Protein AF-H8GEV3-F1 (afdb_monomer_lite)

Sequence (71 aa):
MSVFDVLHQHG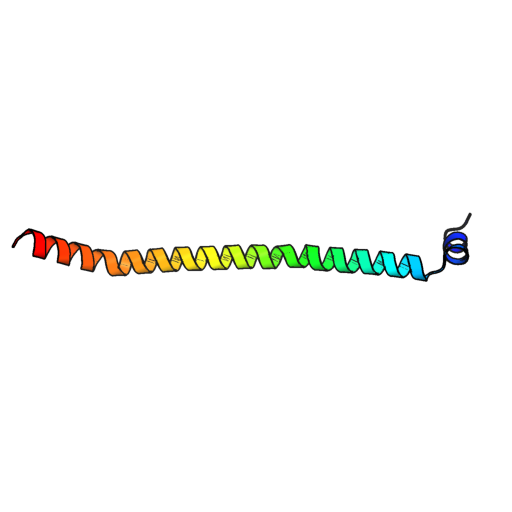PWRLAGFALALTVFLLLHLLRWPLALAARLLLAAQTGLDHRLTNAITPETTEYVRRTAHV

Foldseek 3Di:
DDPVVCCVPVDCVVVVVVVVVVVVVVVVVVVVVVVVVVVVVVVVVVVVVVVVVCVVCVVVVVVVVVVVVVD

Organism: NCBI:txid882081

pLDDT: mean 80.52, std 13.09, range [50.84, 95.81]

Secondary structure (DSSP, 8-state):
--HHHHHHHH-HHHHHHHHHHHHHHHHHHHHHHHHHHHHHHHHHHHHHHHHHHHHHHHHHHHHHHHHHTT-

Structure (mmCIF, N/CA/C/O backbone):
data_AF-H8GEV3-F1
#
_entry.id   AF-H8GEV3-F1
#
loop_
_atom_site.group_PDB
_atom_site.id
_atom_site.type_symbol
_atom_site.label_atom_id
_atom_site.label_alt_id
_atom_site.label_comp_id
_atom_site.label_asym_id
_atom_site.label_entity_id
_atom_site.label_seq_id
_atom_site.pdbx_PDB_ins_code
_atom_site.Cartn_x
_atom_site.Cartn_y
_atom_site.Cartn_z
_atom_site.occupancy
_atom_site.B_iso_or_equiv
_atom_site.auth_seq_id
_atom_site.auth_comp_id
_atom_site.auth_asym_id
_atom_site.auth_atom_id
_atom_site.pdbx_PDB_model_num
ATOM 1 N N . MET A 1 1 ? 12.224 1.988 -41.922 1.00 50.84 1 MET A N 1
ATOM 2 C CA . MET A 1 1 ? 13.041 2.442 -40.779 1.00 50.84 1 MET A CA 1
ATOM 3 C C . MET A 1 1 ? 12.977 1.381 -39.707 1.00 50.84 1 MET A C 1
ATOM 5 O O . MET A 1 1 ? 11.880 0.987 -39.330 1.00 50.84 1 MET A O 1
ATOM 9 N N . SER A 1 2 ? 14.132 0.852 -39.318 1.00 68.94 2 SER A N 1
ATOM 10 C CA . SER A 1 2 ? 14.234 -0.244 -38.355 1.00 68.94 2 SER A CA 1
ATOM 11 C C . SER A 1 2 ? 14.116 0.287 -36.922 1.00 68.94 2 SER A C 1
ATOM 13 O O . SER A 1 2 ? 14.538 1.405 -36.645 1.00 68.94 2 SER A O 1
ATOM 15 N N . VAL A 1 3 ? 13.593 -0.504 -35.979 1.00 61.06 3 VAL A N 1
ATOM 16 C CA . VAL A 1 3 ? 13.592 -0.155 -34.536 1.00 61.06 3 VAL A CA 1
ATOM 17 C C . VAL A 1 3 ? 15.020 0.137 -34.044 1.00 61.06 3 VAL A C 1
ATOM 19 O O . VAL A 1 3 ? 15.236 0.979 -33.173 1.00 61.06 3 VAL A O 1
ATOM 22 N N . PHE A 1 4 ? 16.004 -0.499 -34.679 1.00 67.62 4 PHE A N 1
ATOM 23 C CA . PHE A 1 4 ? 17.423 -0.276 -34.436 1.00 67.62 4 PHE A CA 1
ATOM 24 C C . PHE A 1 4 ? 17.923 1.095 -34.934 1.00 67.62 4 PHE A C 1
ATOM 26 O O . PHE A 1 4 ? 18.810 1.661 -34.300 1.00 67.62 4 PHE A O 1
ATOM 33 N N . ASP A 1 5 ? 17.322 1.683 -35.981 1.00 62.44 5 ASP A N 1
ATOM 34 C CA . ASP A 1 5 ? 17.670 3.037 -36.458 1.00 62.44 5 ASP A CA 1
ATOM 35 C C . ASP A 1 5 ? 17.290 4.112 -35.431 1.00 62.44 5 ASP A C 1
ATOM 37 O O . ASP A 1 5 ? 18.053 5.043 -35.180 1.00 62.44 5 ASP A O 1
ATOM 41 N N . VAL A 1 6 ? 16.127 3.973 -34.786 1.00 60.72 6 VAL A N 1
ATOM 42 C CA . VAL A 1 6 ? 15.652 4.924 -33.763 1.00 60.72 6 VAL A CA 1
ATOM 43 C C . VAL A 1 6 ? 16.558 4.898 -32.529 1.00 60.72 6 VAL A C 1
ATOM 45 O O . VAL A 1 6 ? 16.863 5.945 -31.952 1.00 60.72 6 VAL A O 1
ATOM 48 N N . LEU A 1 7 ? 17.043 3.710 -32.157 1.00 61.19 7 LEU A N 1
ATOM 49 C CA . LEU A 1 7 ? 17.959 3.514 -31.035 1.00 61.19 7 LEU A CA 1
ATOM 50 C C . LEU A 1 7 ? 19.325 4.176 -31.282 1.00 61.19 7 LEU A C 1
ATOM 52 O O . LEU A 1 7 ? 19.918 4.741 -30.361 1.00 61.19 7 LEU A O 1
ATOM 56 N N . HIS A 1 8 ? 19.787 4.148 -32.533 1.00 61.22 8 HIS A N 1
ATOM 57 C CA . HIS A 1 8 ? 21.049 4.751 -32.956 1.00 61.22 8 HIS A CA 1
ATOM 58 C C . HIS A 1 8 ? 20.964 6.285 -33.045 1.00 61.22 8 HIS A C 1
ATOM 60 O O . HIS A 1 8 ? 21.936 6.978 -32.759 1.00 61.22 8 HIS A O 1
ATOM 66 N N . GLN A 1 9 ? 19.792 6.829 -33.394 1.00 63.88 9 GLN A N 1
ATOM 67 C CA . GLN A 1 9 ? 19.612 8.261 -33.659 1.00 63.88 9 GLN A CA 1
ATOM 68 C C . GLN A 1 9 ? 19.211 9.089 -32.420 1.00 63.88 9 GLN A C 1
ATOM 70 O O . GLN A 1 9 ? 19.485 10.284 -32.378 1.00 63.88 9 GLN A O 1
ATOM 75 N N . HIS A 1 10 ? 18.572 8.480 -31.410 1.00 61.41 10 HIS A N 1
ATOM 76 C CA . HIS A 1 10 ? 18.065 9.183 -30.212 1.00 61.41 10 HIS A CA 1
ATOM 77 C C . HIS A 1 10 ? 18.777 8.826 -28.896 1.00 61.41 10 HIS A C 1
ATOM 79 O O . HIS A 1 10 ? 18.471 9.415 -27.854 1.00 61.41 10 HIS A O 1
ATOM 85 N N . GLY A 1 11 ? 19.750 7.913 -28.953 1.00 61.03 11 GLY A N 1
ATOM 86 C CA . GLY A 1 11 ? 20.589 7.507 -27.830 1.00 61.03 11 GLY A CA 1
ATOM 87 C C . GLY A 1 11 ? 19.857 6.596 -26.827 1.00 61.03 11 GLY A C 1
ATOM 88 O O . GLY A 1 11 ? 18.756 6.921 -26.371 1.00 61.03 11 GLY A O 1
ATOM 89 N N . PRO A 1 12 ? 20.469 5.479 -26.390 1.00 69.31 12 PRO A N 1
ATOM 90 C CA . PRO A 1 12 ? 19.859 4.529 -25.447 1.00 69.31 12 PRO A CA 1
ATOM 91 C C . PRO A 1 12 ? 19.489 5.162 -24.094 1.00 69.31 12 PRO A C 1
ATOM 93 O O . PRO A 1 12 ? 18.670 4.628 -23.348 1.00 69.31 12 PRO A O 1
ATOM 96 N N . TRP A 1 13 ? 20.050 6.333 -23.790 1.00 69.12 13 TRP A N 1
ATOM 97 C CA . TRP A 1 13 ? 19.865 7.052 -22.536 1.00 69.12 13 TRP A CA 1
ATOM 98 C C . TRP A 1 13 ? 18.427 7.525 -22.292 1.00 69.12 13 TRP A C 1
ATOM 100 O O . TRP A 1 13 ? 17.915 7.423 -21.177 1.00 69.12 13 TRP A O 1
ATOM 110 N N . ARG A 1 14 ? 17.731 7.996 -23.336 1.00 76.25 14 ARG A N 1
ATOM 111 C CA . ARG A 1 14 ? 16.329 8.435 -23.209 1.00 76.25 14 ARG A CA 1
ATOM 112 C C . ARG A 1 14 ? 15.392 7.250 -22.990 1.00 76.25 14 ARG A C 1
ATOM 114 O O . ARG A 1 14 ? 14.450 7.350 -22.208 1.00 76.25 14 ARG A O 1
ATOM 121 N N . LEU A 1 15 ? 15.686 6.122 -23.638 1.00 78.88 15 LEU A N 1
ATOM 122 C CA . LEU A 1 15 ? 14.936 4.881 -23.468 1.00 78.88 15 LEU A CA 1
ATOM 123 C C . LEU A 1 15 ? 15.124 4.309 -22.055 1.00 78.88 15 LEU A C 1
ATOM 125 O O . LEU A 1 15 ? 14.155 3.902 -21.421 1.00 78.88 15 LEU A O 1
ATOM 129 N N . ALA A 1 16 ? 16.356 4.348 -21.539 1.00 83.00 16 ALA A N 1
ATOM 130 C CA . ALA A 1 16 ? 16.672 3.937 -20.176 1.00 83.00 16 ALA A CA 1
ATOM 131 C C . ALA A 1 16 ? 15.961 4.811 -19.132 1.00 83.00 16 ALA A C 1
ATOM 133 O O . ALA A 1 16 ? 15.366 4.280 -18.197 1.00 83.00 16 ALA A O 1
ATOM 134 N N . GLY A 1 17 ? 15.947 6.136 -19.318 1.00 86.00 17 GLY A N 1
ATOM 135 C CA . GLY A 1 17 ? 15.206 7.052 -18.446 1.00 86.00 17 GLY A CA 1
ATOM 136 C C . GLY A 1 17 ? 13.700 6.772 -18.431 1.00 86.00 17 GLY A C 1
ATOM 137 O O . GLY A 1 17 ? 13.086 6.749 -17.366 1.00 86.00 17 GLY A O 1
ATOM 138 N N . PHE A 1 18 ? 13.109 6.483 -19.595 1.00 85.94 18 PHE A N 1
ATOM 139 C CA . PHE A 1 18 ? 11.702 6.089 -19.698 1.00 85.94 18 PHE A CA 1
ATOM 140 C C . PHE A 1 18 ? 11.418 4.752 -19.000 1.00 85.94 18 PHE A C 1
ATOM 142 O O . PHE A 1 18 ? 10.484 4.661 -18.204 1.00 85.94 18 PHE A O 1
ATOM 149 N N . ALA A 1 19 ? 12.239 3.730 -19.252 1.00 90.44 19 ALA A N 1
ATOM 150 C CA . ALA A 1 19 ? 12.102 2.426 -18.610 1.00 90.44 19 ALA A CA 1
ATOM 151 C C . ALA A 1 19 ? 12.239 2.528 -17.081 1.00 90.44 19 ALA A C 1
ATOM 153 O O . ALA A 1 19 ? 11.478 1.897 -16.344 1.00 90.44 19 ALA A O 1
ATOM 154 N N . LEU A 1 20 ? 13.154 3.373 -16.598 1.00 91.06 20 LEU A N 1
ATOM 155 C CA . LEU A 1 20 ? 13.332 3.645 -15.175 1.00 91.06 20 LEU A CA 1
ATOM 156 C C . LEU A 1 20 ? 12.101 4.340 -14.582 1.00 91.06 20 LEU A C 1
ATOM 158 O O . LEU A 1 20 ? 11.583 3.882 -13.567 1.00 91.06 20 LEU A O 1
ATOM 162 N N . ALA A 1 21 ? 11.584 5.384 -15.234 1.00 92.25 21 ALA A N 1
ATOM 163 C CA . ALA A 1 21 ? 10.373 6.073 -14.791 1.00 92.25 21 ALA A CA 1
ATOM 164 C C . ALA A 1 21 ? 9.160 5.129 -14.737 1.00 92.25 21 ALA A C 1
ATOM 166 O O . ALA A 1 21 ? 8.412 5.139 -13.760 1.00 92.25 21 ALA A O 1
ATOM 167 N N . LEU A 1 22 ? 9.000 4.268 -15.747 1.00 93.44 22 LEU A N 1
ATOM 168 C CA . LEU A 1 22 ? 7.938 3.263 -15.793 1.00 93.44 22 LEU A CA 1
ATOM 169 C C . LEU A 1 22 ? 8.071 2.246 -14.654 1.00 93.44 22 LEU A C 1
ATOM 171 O O . LEU A 1 22 ? 7.085 1.917 -13.998 1.00 93.44 22 LEU A O 1
ATOM 175 N N . THR A 1 23 ? 9.292 1.783 -14.386 1.00 93.12 23 THR A N 1
ATOM 176 C CA . THR A 1 23 ? 9.569 0.828 -13.305 1.00 93.12 23 THR A CA 1
ATOM 177 C C . THR A 1 23 ? 9.270 1.439 -11.937 1.00 93.12 23 THR A C 1
ATOM 179 O O . THR A 1 23 ? 8.593 0.818 -11.120 1.00 93.12 23 THR A O 1
ATOM 182 N N . VAL A 1 24 ? 9.710 2.679 -11.696 1.00 94.50 24 VAL A N 1
ATOM 183 C CA . VAL A 1 24 ? 9.422 3.415 -10.455 1.00 94.50 24 VAL A CA 1
ATOM 184 C C . VAL A 1 24 ? 7.920 3.629 -10.286 1.00 94.50 24 VAL A C 1
ATOM 186 O O . VAL A 1 24 ? 7.382 3.366 -9.211 1.00 94.50 24 VAL A O 1
ATOM 189 N N . PHE A 1 25 ? 7.225 4.050 -11.346 1.00 91.62 25 PHE A N 1
ATOM 190 C CA . PHE A 1 25 ? 5.773 4.205 -11.324 1.00 91.62 25 PHE A CA 1
ATOM 191 C C . PHE A 1 25 ? 5.078 2.894 -10.950 1.00 91.62 25 PHE A C 1
ATOM 193 O O . PHE A 1 25 ? 4.213 2.888 -10.076 1.00 91.62 25 PHE A O 1
ATOM 200 N N . LEU A 1 26 ? 5.486 1.779 -11.559 1.00 91.88 26 LEU A N 1
ATOM 201 C CA . LEU A 1 26 ? 4.891 0.474 -11.304 1.00 91.88 26 LEU A CA 1
ATOM 202 C C . LEU A 1 26 ? 5.146 -0.005 -9.869 1.00 91.88 26 LEU A C 1
ATOM 204 O O . LEU A 1 26 ? 4.225 -0.500 -9.225 1.00 91.88 26 LEU A O 1
ATOM 208 N N . LEU A 1 27 ? 6.356 0.201 -9.341 1.00 92.69 27 LEU A N 1
ATOM 209 C CA . LEU A 1 27 ? 6.702 -0.119 -7.952 1.00 92.69 27 LEU A CA 1
ATOM 210 C C . LEU A 1 27 ? 5.858 0.677 -6.956 1.00 92.69 27 LEU A C 1
ATOM 212 O O . LEU A 1 27 ? 5.266 0.093 -6.050 1.00 92.69 27 LEU A O 1
ATOM 216 N N . LEU A 1 28 ? 5.753 1.995 -7.144 1.00 90.44 28 LEU A N 1
ATOM 217 C CA . LEU A 1 28 ? 4.909 2.847 -6.303 1.00 90.44 28 LEU A CA 1
ATOM 218 C C . LEU A 1 28 ? 3.433 2.450 -6.412 1.00 90.44 28 LEU A C 1
ATOM 220 O O . LEU A 1 28 ? 2.710 2.444 -5.414 1.00 90.44 28 LEU A O 1
ATOM 224 N N . HIS A 1 29 ? 2.984 2.074 -7.611 1.00 86.69 29 HIS A N 1
ATOM 225 C CA . HIS A 1 29 ? 1.616 1.623 -7.831 1.00 86.69 29 HIS A CA 1
ATOM 226 C C . HIS A 1 29 ? 1.325 0.302 -7.116 1.00 86.69 29 HIS A C 1
ATOM 228 O O . HIS A 1 29 ? 0.270 0.166 -6.494 1.00 86.69 29 HIS A O 1
ATOM 234 N N . LEU A 1 30 ? 2.262 -0.649 -7.163 1.00 88.50 30 LEU A N 1
ATOM 235 C CA . LEU A 1 30 ? 2.166 -1.901 -6.420 1.00 88.50 30 LEU A CA 1
ATOM 236 C C . LEU A 1 30 ? 2.159 -1.646 -4.918 1.00 88.50 30 LEU A C 1
ATOM 238 O O . LEU A 1 30 ? 1.341 -2.233 -4.221 1.00 88.50 30 LEU A O 1
ATOM 242 N N . LEU A 1 31 ? 3.012 -0.742 -4.431 1.00 89.94 31 LEU A N 1
ATOM 243 C CA . LEU A 1 31 ? 3.139 -0.414 -3.012 1.00 89.94 31 LEU A CA 1
ATOM 244 C C . LEU A 1 31 ? 1.897 0.298 -2.450 1.00 89.94 31 LEU A C 1
ATOM 246 O O . LEU A 1 31 ? 1.590 0.185 -1.265 1.00 89.94 31 LEU A O 1
ATOM 250 N N . ARG A 1 32 ? 1.111 0.972 -3.293 1.00 89.19 32 ARG A N 1
ATOM 251 C CA . ARG A 1 32 ? -0.140 1.619 -2.874 1.00 89.19 32 ARG A CA 1
ATOM 252 C C . ARG A 1 32 ? -1.153 0.635 -2.278 1.00 89.19 32 ARG A C 1
ATOM 254 O O . ARG A 1 32 ? -1.847 0.976 -1.322 1.00 89.19 32 ARG A O 1
ATOM 261 N N . TRP A 1 33 ? -1.235 -0.576 -2.824 1.00 87.88 33 TRP A N 1
ATOM 262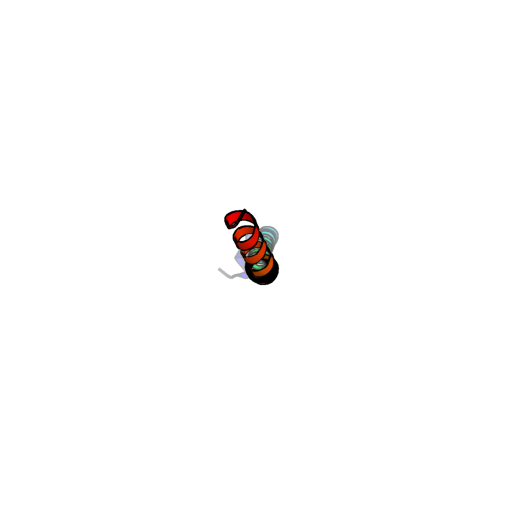 C CA . TRP A 1 33 ? -2.169 -1.608 -2.372 1.00 87.88 33 TRP A CA 1
ATOM 263 C C . TRP A 1 33 ? -1.895 -2.128 -0.952 1.00 87.88 33 TRP A C 1
ATOM 265 O O . TRP A 1 33 ? -2.818 -2.071 -0.139 1.00 87.88 33 TRP A O 1
ATOM 275 N N . PRO A 1 34 ? -0.678 -2.591 -0.594 1.00 84.69 34 PRO A N 1
ATOM 276 C CA . PRO A 1 34 ? -0.382 -3.027 0.764 1.00 84.69 34 PRO A CA 1
ATOM 277 C C . PRO A 1 34 ? -0.496 -1.882 1.774 1.00 84.69 34 PRO A C 1
ATOM 279 O O . PRO A 1 34 ? -0.950 -2.128 2.885 1.00 84.69 34 PRO A O 1
ATOM 282 N N . LEU A 1 35 ? -0.181 -0.634 1.402 1.00 86.88 35 LEU A N 1
ATOM 283 C CA . LEU A 1 35 ? -0.395 0.519 2.288 1.00 86.88 35 LEU A CA 1
ATOM 284 C C . LEU A 1 35 ? -1.883 0.752 2.577 1.00 86.88 35 LEU A C 1
ATOM 286 O O . LEU A 1 35 ? -2.272 0.925 3.731 1.00 86.88 35 LEU A O 1
ATOM 290 N N . ALA A 1 36 ? -2.729 0.714 1.545 1.00 87.88 36 ALA A N 1
ATOM 291 C CA . ALA A 1 36 ? -4.173 0.834 1.722 1.00 87.88 36 ALA A CA 1
ATOM 292 C C . ALA A 1 36 ? -4.748 -0.337 2.538 1.00 87.88 36 ALA A C 1
ATOM 294 O O . ALA A 1 36 ? -5.636 -0.140 3.371 1.00 87.88 36 ALA A O 1
ATOM 295 N N . LEU A 1 37 ? -4.229 -1.551 2.329 1.00 91.44 37 LEU A N 1
ATOM 296 C CA . LEU A 1 37 ? -4.617 -2.734 3.090 1.00 91.44 37 LEU A CA 1
ATOM 297 C C . LEU A 1 37 ? -4.212 -2.608 4.564 1.00 91.44 37 LEU A C 1
ATOM 299 O O . LEU A 1 37 ? -5.037 -2.853 5.439 1.00 91.44 37 LEU A O 1
ATOM 303 N N . ALA A 1 38 ? -2.983 -2.170 4.840 1.00 91.88 38 ALA A N 1
ATOM 304 C CA . ALA A 1 38 ? -2.485 -1.942 6.192 1.00 91.88 38 ALA A CA 1
ATOM 305 C C . ALA A 1 38 ? -3.320 -0.889 6.929 1.00 91.88 38 ALA A C 1
ATOM 307 O O . ALA A 1 38 ? -3.702 -1.109 8.075 1.00 91.88 38 ALA A O 1
ATOM 308 N N . ALA A 1 39 ? -3.680 0.211 6.260 1.00 92.69 39 ALA A N 1
ATOM 309 C CA . ALA A 1 39 ? -4.555 1.231 6.834 1.00 92.69 39 ALA A CA 1
ATOM 310 C C . ALA A 1 39 ? -5.939 0.667 7.198 1.00 92.69 39 ALA A C 1
ATOM 312 O O . ALA A 1 39 ? -6.450 0.926 8.285 1.00 92.69 39 ALA A O 1
ATOM 313 N N . ARG A 1 40 ? -6.533 -0.155 6.321 1.00 93.12 40 ARG A N 1
ATOM 314 C CA . ARG A 1 40 ? -7.811 -0.828 6.609 1.00 93.12 40 ARG A CA 1
ATOM 315 C C . ARG A 1 40 ? -7.702 -1.826 7.754 1.00 93.12 40 ARG A C 1
ATOM 317 O O . ARG A 1 40 ? -8.613 -1.900 8.572 1.00 93.12 40 ARG A O 1
ATOM 324 N N . LEU A 1 41 ? -6.605 -2.575 7.819 1.00 93.19 41 LEU A N 1
ATOM 325 C CA . LEU A 1 41 ? -6.366 -3.535 8.890 1.00 93.19 41 LEU A CA 1
ATOM 326 C C . LEU A 1 41 ? -6.205 -2.824 10.237 1.00 93.19 41 LEU A C 1
ATOM 328 O O . LEU A 1 41 ? -6.793 -3.250 11.226 1.00 93.19 41 LEU A O 1
ATOM 332 N N . LEU A 1 42 ? -5.461 -1.717 10.258 1.00 95.00 42 LEU A N 1
ATOM 333 C CA . LEU A 1 42 ? -5.283 -0.896 11.449 1.00 95.00 42 LEU A CA 1
ATOM 334 C C . LEU A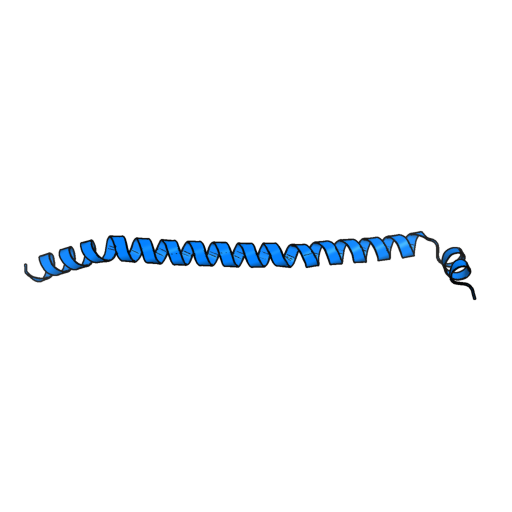 1 42 ? -6.614 -0.300 11.918 1.00 95.00 42 LEU A C 1
ATOM 336 O O . LEU A 1 42 ? -6.921 -0.374 13.104 1.00 95.00 42 LEU A O 1
ATOM 340 N N . LEU A 1 43 ? -7.427 0.216 10.991 1.00 94.56 43 LEU A N 1
ATOM 341 C CA . LEU A 1 43 ? -8.764 0.721 11.300 1.00 94.56 43 LEU A CA 1
ATOM 342 C C . LEU A 1 43 ? -9.653 -0.380 11.896 1.00 94.56 43 LEU A C 1
ATOM 344 O O . LEU A 1 43 ? -10.260 -0.179 12.942 1.00 94.56 43 LEU A O 1
ATOM 348 N N . ALA A 1 44 ? -9.689 -1.563 11.275 1.00 93.69 44 ALA A N 1
ATOM 349 C CA . ALA A 1 44 ? -10.466 -2.694 11.779 1.00 93.69 44 ALA A CA 1
ATOM 350 C C . ALA A 1 44 ? -10.001 -3.138 13.176 1.00 93.69 44 ALA A C 1
ATOM 352 O O . ALA A 1 44 ? -10.827 -3.431 14.040 1.00 93.69 44 ALA A O 1
ATOM 353 N N . ALA A 1 45 ? -8.687 -3.149 13.417 1.00 94.25 45 ALA A N 1
ATOM 354 C CA . ALA A 1 45 ? -8.121 -3.457 14.724 1.00 94.25 45 ALA A CA 1
ATOM 355 C C . ALA A 1 45 ? -8.522 -2.412 15.774 1.00 94.25 45 ALA A C 1
ATOM 357 O O . ALA A 1 45 ? -8.946 -2.785 16.865 1.00 94.25 45 ALA A O 1
ATOM 358 N N . GLN A 1 46 ? -8.447 -1.121 15.439 1.00 95.81 46 GLN A N 1
ATOM 359 C CA . GLN A 1 46 ? -8.872 -0.037 16.326 1.00 95.81 46 GLN A CA 1
ATOM 360 C C . GLN A 1 46 ? -10.357 -0.143 16.671 1.00 95.81 46 GLN A C 1
ATOM 362 O O . GLN A 1 46 ? -10.695 -0.165 17.849 1.00 95.81 46 GLN A O 1
ATOM 367 N N . THR A 1 47 ? -11.237 -0.297 15.678 1.00 94.25 47 THR A N 1
ATOM 368 C CA . THR A 1 47 ? -12.680 -0.458 15.912 1.00 94.25 47 THR A CA 1
ATOM 369 C C . THR A 1 47 ? -12.987 -1.702 16.747 1.00 94.25 47 THR A C 1
ATOM 371 O O . THR A 1 47 ? -13.840 -1.666 17.631 1.00 94.25 47 THR A O 1
ATOM 374 N N . GLY A 1 48 ? -12.277 -2.808 16.505 1.00 93.00 48 GLY A N 1
ATOM 375 C CA . GLY A 1 48 ? -12.443 -4.035 17.279 1.00 93.00 48 GLY A CA 1
ATOM 376 C C . GLY A 1 48 ? -12.009 -3.885 18.739 1.00 93.00 48 GLY A C 1
ATOM 377 O O . GLY A 1 48 ? -12.694 -4.379 19.636 1.00 93.00 48 GLY A O 1
ATOM 378 N N . LEU A 1 49 ? -10.889 -3.202 18.986 1.00 93.81 49 LEU A N 1
ATOM 379 C CA . LEU A 1 49 ? -10.415 -2.909 20.339 1.00 93.81 49 LEU A CA 1
ATOM 380 C C . LEU A 1 49 ? -11.369 -1.971 21.071 1.00 93.81 49 LEU A C 1
ATOM 382 O O . LEU A 1 49 ? -11.720 -2.258 22.211 1.00 93.81 49 LEU A O 1
ATOM 386 N N . ASP A 1 50 ? -11.822 -0.914 20.404 1.00 94.25 50 ASP A N 1
ATOM 387 C CA . ASP A 1 50 ? -12.746 0.065 20.969 1.00 94.25 50 ASP A CA 1
ATOM 388 C C . ASP A 1 50 ? -14.048 -0.614 21.406 1.00 94.25 50 ASP A C 1
ATOM 390 O O . ASP A 1 50 ? -14.424 -0.552 22.571 1.00 94.25 50 ASP A O 1
ATOM 394 N N . HIS A 1 51 ? -14.643 -1.435 20.534 1.00 90.38 51 HIS A N 1
ATOM 395 C CA . HIS A 1 51 ? -15.846 -2.203 20.863 1.00 90.38 51 HIS A CA 1
ATOM 396 C C . HIS A 1 51 ? -15.635 -3.177 22.036 1.00 90.38 51 HIS A C 1
ATOM 398 O O . HIS A 1 51 ? -16.527 -3.374 22.865 1.00 90.38 51 HIS A O 1
ATOM 404 N N . ARG A 1 52 ? -14.459 -3.814 22.134 1.00 90.19 52 ARG A N 1
ATOM 405 C CA . ARG A 1 52 ? -14.129 -4.697 23.267 1.00 90.19 52 ARG A CA 1
ATOM 406 C C . ARG A 1 52 ? -13.977 -3.919 24.571 1.00 90.19 52 ARG A C 1
ATOM 408 O O . ARG A 1 52 ? -14.478 -4.377 25.593 1.00 90.19 52 ARG A O 1
ATOM 415 N N . LEU A 1 53 ? -13.320 -2.764 24.531 1.00 90.69 53 LEU A N 1
ATOM 416 C CA . LEU A 1 53 ? -13.161 -1.865 25.674 1.00 90.69 53 LEU A CA 1
ATOM 417 C C . LEU A 1 53 ? -14.508 -1.317 26.139 1.00 90.69 53 LEU A C 1
ATOM 419 O O . LEU A 1 53 ? -14.822 -1.413 27.324 1.00 90.69 53 LEU A O 1
ATOM 423 N N . THR A 1 54 ? -15.339 -0.829 25.217 1.00 91.44 54 THR A N 1
ATOM 424 C CA . THR A 1 54 ? -16.703 -0.389 25.521 1.00 91.44 54 THR A CA 1
ATOM 425 C C . THR A 1 54 ? -17.488 -1.510 26.193 1.00 91.44 54 THR A C 1
ATOM 427 O O . THR A 1 54 ? -18.024 -1.304 27.279 1.00 91.44 54 THR A O 1
ATOM 430 N N . ASN A 1 55 ? -17.499 -2.720 25.630 1.00 86.38 55 ASN A N 1
ATOM 431 C CA . ASN A 1 55 ? -18.229 -3.843 26.223 1.00 86.38 55 ASN A CA 1
ATOM 432 C C . ASN A 1 55 ? -17.696 -4.274 27.594 1.00 86.38 55 ASN A C 1
ATOM 434 O O . ASN A 1 55 ? -18.477 -4.741 28.417 1.00 86.38 55 ASN A O 1
ATOM 438 N N . ALA A 1 56 ? -16.395 -4.132 27.845 1.00 84.62 56 ALA A N 1
ATOM 439 C CA . ALA A 1 56 ? -15.805 -4.464 29.137 1.00 84.62 56 ALA A CA 1
ATOM 440 C C . ALA A 1 56 ? -16.131 -3.420 30.219 1.00 84.62 56 ALA A C 1
ATOM 442 O O . ALA A 1 56 ? -16.337 -3.783 31.370 1.00 84.62 56 ALA A O 1
ATOM 443 N N . ILE A 1 57 ? -16.194 -2.133 29.862 1.00 83.19 57 ILE A N 1
ATOM 444 C CA . ILE A 1 57 ? -16.316 -1.024 30.828 1.00 83.19 57 ILE A CA 1
ATOM 445 C C . ILE A 1 57 ? -17.779 -0.604 31.065 1.00 83.19 57 ILE A C 1
ATOM 447 O O . ILE A 1 57 ? -18.160 -0.209 32.170 1.00 83.19 57 ILE A O 1
ATOM 451 N N . THR A 1 58 ? -18.634 -0.699 30.045 1.00 76.31 58 THR A N 1
ATOM 452 C CA . THR A 1 58 ? -20.053 -0.315 30.138 1.00 76.31 58 THR A CA 1
ATOM 453 C C . THR A 1 58 ? -20.837 -1.027 31.256 1.00 76.31 58 THR A C 1
ATOM 455 O O . THR A 1 58 ? -21.622 -0.336 31.914 1.00 76.31 58 THR A O 1
ATOM 458 N N . PRO A 1 59 ? -20.664 -2.339 31.542 1.00 65.25 59 PRO A N 1
ATOM 459 C CA . PRO A 1 59 ? -21.398 -2.978 32.640 1.00 65.25 59 PRO A CA 1
ATOM 460 C C . PRO A 1 59 ? -21.107 -2.325 34.001 1.00 65.25 59 PRO A C 1
ATOM 462 O O . PRO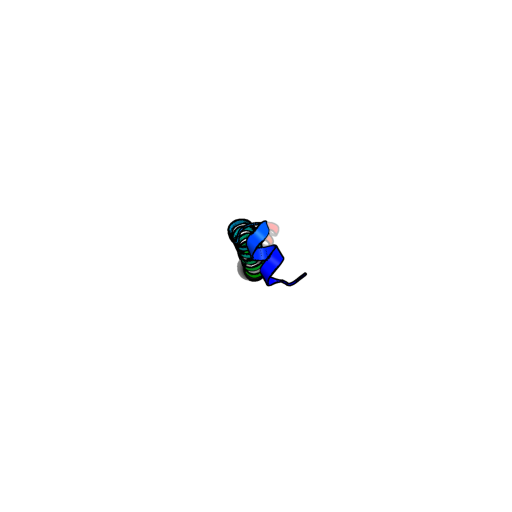 A 1 59 ? -22.044 -1.958 34.710 1.00 65.25 59 PRO A O 1
ATOM 465 N N . GLU A 1 60 ? -19.835 -2.057 34.304 1.00 61.66 60 GLU A N 1
ATOM 466 C CA . GLU A 1 60 ? -19.387 -1.420 35.556 1.00 61.66 60 GLU A CA 1
ATOM 467 C C . GLU A 1 60 ? -19.940 0.008 35.706 1.00 61.66 60 GLU A C 1
ATOM 469 O O . GLU A 1 60 ? -20.358 0.446 36.780 1.00 61.66 60 GLU A O 1
ATOM 474 N N . THR A 1 61 ? -19.994 0.742 34.592 1.00 62.53 61 THR A N 1
ATOM 475 C CA . THR A 1 61 ? -20.489 2.126 34.573 1.00 62.53 61 THR A CA 1
ATOM 476 C C . THR A 1 61 ? -22.003 2.175 34.792 1.00 62.53 61 THR A C 1
ATOM 478 O O . THR A 1 61 ? -22.510 3.044 35.502 1.00 62.53 61 THR A O 1
ATOM 481 N N . THR A 1 62 ? -22.734 1.218 34.214 1.00 64.19 62 THR A N 1
ATOM 482 C CA . THR A 1 62 ? -24.196 1.140 34.331 1.00 64.19 62 THR A CA 1
ATOM 483 C C . THR A 1 62 ? -24.617 0.786 35.759 1.00 64.19 62 THR A C 1
ATOM 485 O O . THR A 1 62 ? -25.557 1.381 36.287 1.00 64.19 62 THR A O 1
ATOM 488 N N . GLU A 1 63 ? -23.901 -0.128 36.426 1.00 64.06 63 GLU A N 1
ATOM 489 C CA . GLU A 1 63 ? -24.149 -0.445 37.838 1.00 64.06 63 GLU A CA 1
ATOM 490 C C . GLU A 1 63 ? -23.793 0.710 38.782 1.00 64.06 63 GLU A C 1
ATOM 492 O O . GLU A 1 63 ? -24.556 0.990 39.711 1.00 64.06 63 GLU A O 1
ATOM 497 N N . TYR A 1 64 ? -22.689 1.425 38.535 1.00 67.69 64 TYR A N 1
ATOM 498 C CA . TYR A 1 64 ? -22.318 2.601 39.326 1.00 67.69 64 TYR A CA 1
ATOM 499 C C . TYR A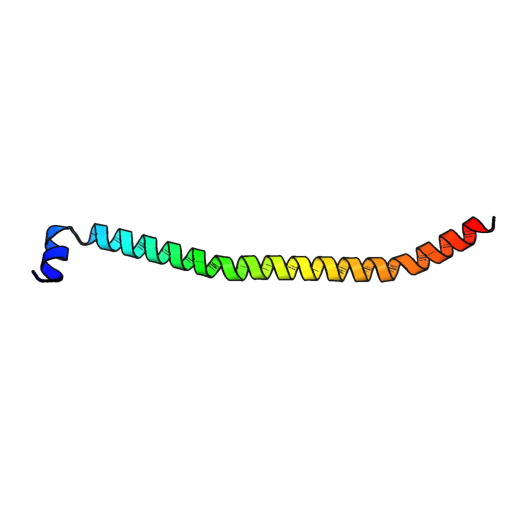 1 64 ? -23.372 3.713 39.232 1.00 67.69 64 TYR A C 1
ATOM 501 O O . TYR A 1 64 ? -23.832 4.210 40.260 1.00 67.69 64 TYR A O 1
ATOM 509 N N . VAL A 1 65 ? -23.816 4.051 38.014 1.00 70.00 65 VAL A N 1
ATOM 510 C CA . VAL A 1 65 ? -24.871 5.053 37.779 1.00 70.00 65 VAL A CA 1
ATOM 511 C C . VAL A 1 65 ? -26.190 4.641 38.434 1.00 70.00 65 VAL A C 1
ATOM 513 O O . VAL A 1 65 ? -26.865 5.467 39.044 1.00 70.00 65 VAL A O 1
ATOM 516 N N . ARG A 1 66 ? -26.559 3.357 38.371 1.00 69.81 66 ARG A N 1
ATOM 517 C CA . ARG A 1 66 ? -27.771 2.856 39.035 1.00 69.81 66 ARG A CA 1
ATOM 518 C C . ARG A 1 66 ? -27.693 2.986 40.555 1.00 69.81 66 ARG A C 1
ATOM 520 O O . ARG A 1 66 ? -28.699 3.284 41.193 1.00 69.81 66 ARG A O 1
ATOM 527 N N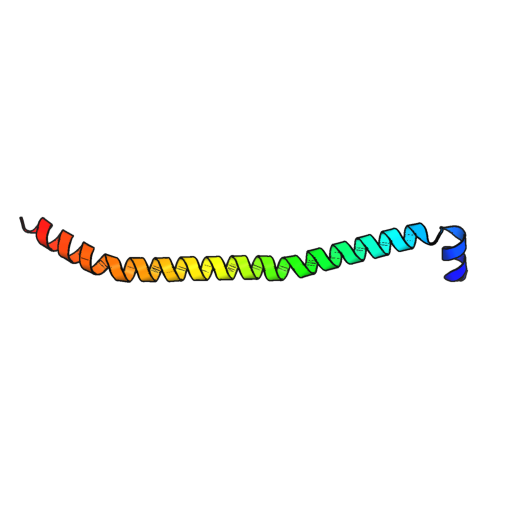 . ARG A 1 67 ? -26.515 2.751 41.139 1.00 72.12 67 ARG A N 1
ATOM 528 C CA . ARG A 1 67 ? -26.297 2.846 42.587 1.00 72.12 67 ARG A CA 1
ATOM 529 C C . ARG A 1 67 ? -26.327 4.295 43.074 1.00 72.12 67 ARG A C 1
ATOM 531 O O . ARG A 1 67 ? -26.875 4.538 44.141 1.00 72.12 67 ARG A O 1
ATOM 538 N N . THR A 1 68 ? -25.782 5.244 42.315 1.00 76.94 68 THR A N 1
ATOM 539 C CA . THR A 1 68 ? -25.797 6.670 42.682 1.00 76.94 68 THR A CA 1
ATOM 540 C C . THR A 1 68 ? -27.130 7.358 42.398 1.00 76.94 68 THR A C 1
ATOM 542 O O . THR A 1 68 ? -27.466 8.299 43.100 1.00 76.94 68 THR A O 1
ATOM 545 N N . ALA A 1 69 ? -27.924 6.880 41.435 1.00 70.25 69 ALA A N 1
ATOM 546 C CA . ALA A 1 69 ? -29.260 7.418 41.152 1.00 70.25 69 ALA A CA 1
ATOM 547 C C . ALA A 1 69 ? -30.325 7.079 42.221 1.00 70.25 69 ALA A C 1
ATOM 549 O O . ALA A 1 69 ? -31.426 7.623 42.179 1.00 70.25 69 ALA A O 1
ATOM 550 N N . HIS A 1 70 ? -30.021 6.166 43.150 1.00 61.41 70 HIS A N 1
ATOM 551 C CA . HIS A 1 70 ? -30.905 5.759 44.250 1.00 61.41 70 HIS A CA 1
ATOM 552 C C . HIS A 1 70 ? -30.511 6.342 45.622 1.00 61.41 70 HIS A C 1
ATOM 554 O O . HIS A 1 70 ? -31.112 5.956 46.626 1.00 61.41 70 HIS A O 1
ATOM 560 N N . VAL A 1 71 ? -29.529 7.250 45.669 1.00 54.75 71 VAL A N 1
ATOM 561 C CA . VAL A 1 71 ? -29.137 8.023 46.865 1.00 54.75 71 VAL A CA 1
ATOM 562 C C . VAL A 1 71 ? -29.606 9.460 46.702 1.00 54.75 71 VAL A C 1
ATOM 564 O O . VAL A 1 71 ? -30.134 10.008 47.692 1.00 54.75 71 VAL A O 1
#

Radius of gyration: 29.97 Å; chains: 1; bounding box: 52×14×88 Å